Protein AF-A0A0F5ZPK8-F1 (afdb_monomer_lite)

Secondary structure (DSSP, 8-state):
-HHHHHHHHHHHHHHHHHHHTT--S-THHHHHHHHHHHHHHHHHHHHHT-

pLDDT: mean 90.5, std 8.17, range [53.91, 96.5]

Foldseek 3Di:
DVVVLVVLVVVLVVQVVCVVVVNNPDPVVNVVSVVVNVVVVVVVVVVVVD

Radius of gyration: 12.8 Å; chains: 1; bounding box: 32×13×32 Å

Organism: Stenotrophomonas maltophilia (NCBI:txid40324)

InterPro domains:
  IPR001854 Large ribosomal subunit protein uL29 [MF_00374] (1-47)
  IPR001854 Large ribosomal subunit protein uL29 [PF00831] (2-46)
  IPR001854 Large ribosomal subunit protein uL29 [TIGR00012] (2-47)
  IPR001854 Large ribosomal subunit protein uL29 [cd00427] (1-46)
  IPR018254 Large ribosomal subunit protein uL29, conserved site [PS00579] (26-40)
  IPR036049 Large ribosomal subunit protein uL29 superfamily [SSF46561] (2-48)

Sequence (50 aa):
MNEQLLGLLRDQFNLRMQKATGQLGQSHLLSQVKRDIARVKTVLNQQAGK

Structure (mmCIF, N/CA/C/O backbone):
data_AF-A0A0F5ZPK8-F1
#
_entry.id   AF-A0A0F5ZPK8-F1
#
loop_
_atom_site.group_PDB
_atom_site.id
_atom_site.type_symbol
_atom_site.label_atom_id
_atom_site.label_alt_id
_atom_site.label_comp_id
_atom_site.label_asym_id
_atom_site.label_entity_id
_atom_site.label_seq_id
_atom_site.pdbx_PDB_ins_code
_atom_site.Cartn_x
_atom_site.Cartn_y
_atom_site.Cartn_z
_atom_site.occupancy
_atom_site.B_iso_or_equiv
_atom_site.auth_seq_id
_atom_site.auth_comp_id
_atom_site.auth_asym_id
_atom_site.auth_atom_id
_atom_site.pdbx_PDB_model_num
ATOM 1 N N . MET A 1 1 ? 2.093 -4.648 -18.054 1.00 63.22 1 MET A N 1
ATOM 2 C CA . MET A 1 1 ? 2.721 -4.510 -16.715 1.00 63.22 1 MET A CA 1
ATOM 3 C C . MET A 1 1 ? 2.250 -3.285 -15.927 1.00 63.22 1 MET A C 1
ATOM 5 O O . MET A 1 1 ? 1.934 -3.449 -14.755 1.00 63.22 1 MET A O 1
ATOM 9 N N . ASN A 1 2 ? 2.167 -2.081 -16.511 1.00 74.31 2 ASN A N 1
ATOM 10 C CA . ASN A 1 2 ? 1.771 -0.877 -15.752 1.00 74.31 2 ASN A CA 1
ATOM 11 C C . ASN A 1 2 ? 0.340 -0.938 -15.183 1.00 74.31 2 ASN A C 1
ATOM 13 O O . ASN A 1 2 ? 0.108 -0.482 -14.067 1.00 74.31 2 ASN A O 1
ATOM 17 N N . GLU A 1 3 ? -0.597 -1.577 -15.886 1.00 85.25 3 GLU A N 1
ATOM 18 C CA . GLU A 1 3 ? -1.974 -1.771 -15.403 1.00 85.25 3 GLU A CA 1
ATOM 19 C C . GLU A 1 3 ? -2.054 -2.664 -14.157 1.00 85.25 3 GLU A C 1
ATOM 21 O O . GLU A 1 3 ? -2.815 -2.372 -13.239 1.00 85.25 3 GLU A O 1
ATOM 26 N N . GLN A 1 4 ? -1.218 -3.705 -14.069 1.00 86.12 4 GLN A N 1
ATOM 27 C CA . GLN A 1 4 ? -1.161 -4.573 -12.887 1.00 86.12 4 GLN A CA 1
ATOM 28 C C . GLN A 1 4 ? -0.646 -3.819 -11.658 1.00 86.12 4 GLN A C 1
ATOM 30 O O . GLN A 1 4 ? -1.177 -3.983 -10.561 1.00 86.12 4 GLN A O 1
ATOM 35 N N . LEU A 1 5 ? 0.359 -2.953 -11.834 1.00 90.69 5 LEU A N 1
ATOM 36 C CA . LEU A 1 5 ? 0.852 -2.100 -10.753 1.00 90.69 5 LEU A CA 1
ATOM 37 C C . LEU A 1 5 ? -0.228 -1.114 -10.281 1.00 90.69 5 LEU A C 1
ATOM 39 O O . LEU A 1 5 ? -0.403 -0.936 -9.077 1.00 90.69 5 LEU A O 1
ATOM 43 N N . LEU A 1 6 ? -0.967 -0.503 -11.211 1.00 93.44 6 LEU A N 1
ATOM 44 C CA . LEU A 1 6 ? -2.075 0.399 -10.884 1.00 93.44 6 LEU A CA 1
ATOM 45 C C . LEU A 1 6 ? -3.211 -0.322 -10.146 1.00 93.44 6 LEU A C 1
ATOM 47 O O . LEU A 1 6 ? -3.726 0.218 -9.166 1.00 93.44 6 LEU A O 1
ATOM 51 N N . GLY A 1 7 ? -3.552 -1.547 -10.556 1.00 95.19 7 GLY A N 1
ATOM 52 C CA . GLY A 1 7 ? -4.520 -2.393 -9.852 1.00 95.19 7 GLY A CA 1
ATOM 53 C C . GLY A 1 7 ? -4.104 -2.657 -8.404 1.00 95.19 7 GLY A C 1
ATOM 54 O O . GLY A 1 7 ? -4.835 -2.317 -7.477 1.00 95.19 7 GLY A O 1
ATOM 55 N N . LEU A 1 8 ? -2.871 -3.130 -8.193 1.00 94.62 8 LEU A N 1
ATOM 56 C CA . LEU A 1 8 ? -2.347 -3.402 -6.850 1.00 94.62 8 LEU A CA 1
ATOM 57 C C . LEU A 1 8 ? -2.275 -2.150 -5.961 1.00 94.62 8 LEU A C 1
ATOM 59 O O . LEU A 1 8 ? -2.478 -2.232 -4.749 1.00 94.62 8 LEU A O 1
ATOM 63 N N . LEU A 1 9 ? -1.986 -0.978 -6.535 1.00 94.38 9 LEU A N 1
ATOM 64 C CA . LEU A 1 9 ? -1.992 0.288 -5.795 1.00 94.38 9 LEU A CA 1
ATOM 65 C C . LEU A 1 9 ? -3.408 0.714 -5.391 1.00 94.38 9 LEU A C 1
ATOM 67 O O . LEU A 1 9 ? -3.597 1.219 -4.281 1.00 94.38 9 LEU A O 1
ATOM 71 N N . ARG A 1 10 ? -4.407 0.476 -6.247 1.00 95.69 10 ARG A N 1
ATOM 72 C CA . ARG A 1 10 ? -5.820 0.696 -5.914 1.00 95.69 10 ARG A CA 1
ATOM 73 C C . ARG A 1 10 ? -6.270 -0.237 -4.790 1.00 95.69 10 ARG A C 1
ATOM 75 O O . ARG A 1 10 ? -6.887 0.221 -3.830 1.00 95.69 10 ARG A O 1
ATOM 82 N N . ASP A 1 11 ? -5.887 -1.507 -4.853 1.00 94.50 11 ASP A N 1
ATOM 83 C CA . ASP A 1 11 ? -6.192 -2.487 -3.807 1.00 94.50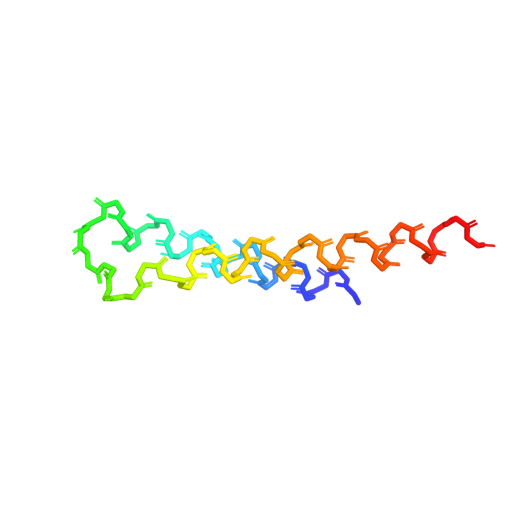 11 ASP A CA 1
ATOM 84 C C . ASP A 1 11 ? -5.510 -2.128 -2.487 1.00 94.50 11 ASP A C 1
ATOM 86 O O . ASP A 1 11 ? -6.134 -2.157 -1.424 1.00 94.50 11 ASP A O 1
ATOM 90 N N . GLN A 1 12 ? -4.251 -1.685 -2.541 1.00 95.06 12 GLN A N 1
ATOM 91 C CA . GLN A 1 12 ? -3.549 -1.165 -1.372 1.00 95.06 12 GLN A CA 1
ATOM 92 C C . GLN A 1 12 ? -4.297 0.020 -0.752 1.00 95.06 12 GLN A C 1
ATOM 94 O O . GLN A 1 12 ? -4.433 0.080 0.472 1.00 95.06 12 GLN A O 1
ATOM 99 N N . PHE A 1 13 ? -4.768 0.965 -1.567 1.00 95.44 13 PHE A N 1
ATOM 100 C CA . PHE A 1 13 ? -5.543 2.107 -1.090 1.00 95.44 13 PHE A CA 1
ATOM 101 C C . PHE A 1 13 ? -6.833 1.655 -0.395 1.00 95.44 13 PHE A C 1
ATOM 103 O O . PHE A 1 13 ? -7.068 2.046 0.750 1.00 95.44 13 PHE A O 1
ATOM 110 N N . ASN A 1 14 ? -7.605 0.769 -1.027 1.00 95.19 14 ASN A N 1
ATOM 111 C CA . ASN A 1 14 ? -8.841 0.222 -0.466 1.00 95.19 14 ASN A CA 1
ATOM 112 C C . ASN A 1 14 ? -8.596 -0.485 0.876 1.00 95.19 14 ASN A C 1
ATOM 114 O O . ASN A 1 14 ? -9.289 -0.210 1.854 1.00 95.19 14 ASN A O 1
ATOM 118 N N . LEU A 1 15 ? -7.562 -1.328 0.968 1.00 95.38 15 LEU A N 1
ATOM 119 C CA . LEU A 1 15 ? -7.210 -2.024 2.209 1.00 95.38 15 LEU A CA 1
ATOM 120 C C . LEU A 1 15 ? -6.764 -1.059 3.318 1.00 95.38 15 LEU A C 1
ATOM 122 O O . LEU A 1 15 ? -7.068 -1.282 4.490 1.00 95.38 15 LEU A O 1
ATOM 126 N N . ARG A 1 16 ? -6.062 0.036 2.988 1.00 94.81 16 ARG A N 1
ATOM 127 C CA . ARG A 1 16 ? -5.731 1.074 3.983 1.00 94.81 16 ARG A CA 1
ATOM 128 C C . ARG A 1 16 ? -6.974 1.814 4.467 1.00 94.81 16 ARG A C 1
ATOM 130 O O . ARG A 1 16 ? -7.058 2.093 5.659 1.00 94.81 16 ARG A O 1
ATOM 137 N N . MET A 1 17 ? -7.917 2.110 3.576 1.00 95.31 17 MET A N 1
ATOM 138 C CA . MET A 1 17 ? -9.189 2.746 3.936 1.00 95.31 17 MET A CA 1
ATOM 139 C C . MET A 1 17 ? -10.029 1.835 4.841 1.00 95.31 17 MET A C 1
ATOM 141 O O . MET A 1 17 ? -10.515 2.276 5.880 1.00 95.31 17 MET A O 1
ATOM 145 N N . GLN A 1 18 ? -10.121 0.542 4.519 1.00 94.50 18 GLN A N 1
ATOM 146 C CA . GLN A 1 18 ? -10.771 -0.460 5.375 1.00 94.50 18 GLN A CA 1
ATOM 147 C C . GLN A 1 18 ? -10.079 -0.586 6.739 1.00 94.50 18 GLN A C 1
ATOM 149 O O . GLN A 1 18 ? -10.741 -0.710 7.767 1.00 94.50 18 GLN A O 1
ATOM 154 N N . LYS A 1 19 ? -8.741 -0.503 6.781 1.00 93.94 19 LYS A N 1
ATOM 155 C CA . LYS A 1 19 ? -7.996 -0.489 8.048 1.00 93.94 19 LYS A CA 1
ATOM 156 C C . LYS A 1 19 ? -8.331 0.745 8.884 1.00 93.94 19 LYS A C 1
ATOM 158 O O . LYS A 1 19 ? -8.539 0.618 10.084 1.00 93.94 19 LYS A O 1
ATOM 163 N N . ALA A 1 20 ? -8.358 1.921 8.261 1.00 93.38 20 ALA A N 1
ATOM 164 C CA . ALA A 1 20 ? -8.616 3.187 8.943 1.00 93.38 20 ALA A CA 1
ATOM 165 C C . ALA A 1 20 ? -10.041 3.266 9.512 1.00 93.38 20 ALA A C 1
ATOM 167 O O . ALA A 1 20 ? -10.242 3.832 10.579 1.00 93.38 20 ALA A O 1
ATOM 168 N N . THR A 1 21 ? -11.011 2.656 8.828 1.00 94.00 21 THR A N 1
ATOM 169 C CA . THR A 1 21 ? -12.412 2.559 9.273 1.00 94.00 21 THR A CA 1
ATOM 170 C C . THR A 1 21 ? -12.661 1.428 10.276 1.00 94.00 21 THR A C 1
ATOM 172 O O . THR A 1 21 ? -13.773 1.294 10.774 1.00 94.00 21 THR A O 1
ATOM 175 N N . GLY A 1 22 ? -11.654 0.599 10.576 1.00 90.31 22 GLY A N 1
ATOM 176 C CA . GLY A 1 22 ? -11.784 -0.541 11.489 1.00 90.31 22 GLY A CA 1
ATOM 177 C C . GLY A 1 22 ? -12.550 -1.739 10.914 1.00 90.31 22 GLY A C 1
ATOM 178 O O . GLY A 1 22 ? -12.798 -2.699 11.633 1.00 90.31 22 GLY A O 1
ATOM 179 N N . GLN A 1 23 ? -12.898 -1.718 9.625 1.00 90.44 23 GLN A N 1
ATOM 180 C CA . GLN A 1 23 ? -13.663 -2.774 8.945 1.00 90.44 23 GLN A CA 1
ATOM 181 C C . GLN A 1 23 ? -12.772 -3.826 8.268 1.00 90.44 23 GLN A C 1
ATOM 183 O O . GLN A 1 23 ? -13.258 -4.709 7.560 1.00 90.44 23 GLN A O 1
ATOM 188 N N . LEU A 1 24 ? -11.451 -3.735 8.438 1.00 90.12 24 LEU A N 1
ATOM 189 C CA . LEU A 1 24 ? -10.524 -4.667 7.810 1.00 90.12 24 LEU A CA 1
ATOM 190 C C . LEU A 1 24 ? -10.592 -6.041 8.485 1.00 90.12 24 LEU A C 1
ATOM 192 O O . LEU A 1 24 ? -9.971 -6.259 9.523 1.00 90.12 24 LEU A O 1
ATOM 196 N N . GLY A 1 25 ? -11.278 -6.986 7.842 1.00 87.88 25 GLY A N 1
ATOM 197 C CA . GLY A 1 25 ? -11.397 -8.354 8.350 1.00 87.88 25 GLY A CA 1
ATOM 198 C C . GLY A 1 25 ? -10.077 -9.133 8.362 1.00 87.88 25 GLY A C 1
ATOM 199 O O . GLY A 1 25 ? -9.837 -9.915 9.274 1.00 87.88 25 GLY A O 1
ATOM 200 N N . GLN A 1 26 ? -9.199 -8.920 7.373 1.00 89.94 26 GLN A N 1
ATOM 201 C CA . GLN A 1 26 ? -7.965 -9.699 7.210 1.00 89.94 26 GLN A CA 1
ATOM 202 C C . GLN A 1 26 ? -6.729 -8.800 7.080 1.00 89.94 26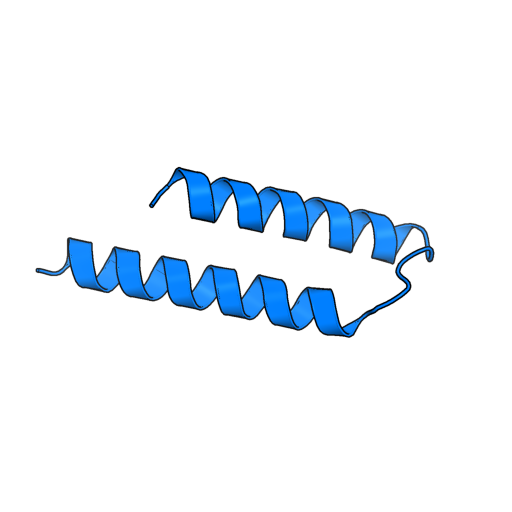 GLN A C 1
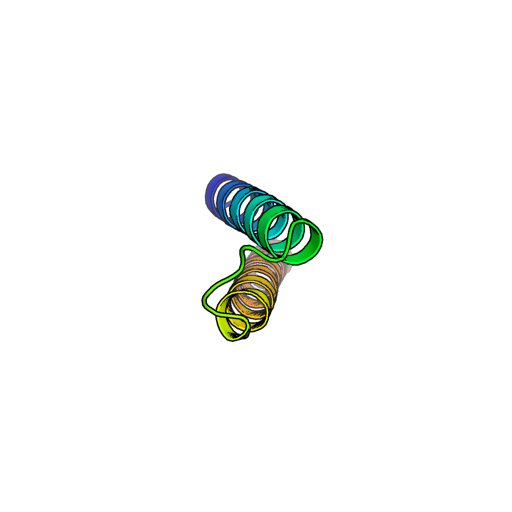ATOM 204 O O . GLN A 1 26 ? -6.404 -8.284 6.010 1.00 89.94 26 GLN A O 1
ATOM 209 N N . SER A 1 27 ? -5.995 -8.632 8.182 1.00 90.12 27 SER A N 1
ATOM 210 C CA . SER A 1 27 ? -4.814 -7.757 8.255 1.00 90.12 27 SER A CA 1
ATOM 211 C C . SER A 1 27 ? -3.624 -8.244 7.417 1.00 90.12 27 SER A C 1
ATOM 213 O O . SER A 1 27 ? -2.829 -7.426 6.943 1.00 90.12 27 SER A O 1
ATOM 215 N N . HIS A 1 28 ? -3.514 -9.556 7.177 1.00 93.06 28 HIS A N 1
ATOM 216 C CA . HIS A 1 28 ? -2.432 -10.153 6.390 1.00 93.06 28 HIS A CA 1
ATOM 217 C C . HIS A 1 28 ? -2.451 -9.707 4.918 1.00 93.06 28 HIS A C 1
ATOM 219 O O . HIS A 1 28 ? -1.382 -9.581 4.312 1.00 93.06 28 HIS A O 1
ATOM 225 N N . LEU A 1 29 ? -3.624 -9.360 4.373 1.00 93.00 29 LEU A N 1
ATOM 226 C CA . LEU A 1 29 ? -3.791 -8.882 2.994 1.00 93.00 29 LEU A CA 1
ATOM 227 C C . LEU A 1 29 ? -2.971 -7.616 2.709 1.00 93.00 29 LEU A C 1
ATOM 229 O O . LEU A 1 29 ? -2.396 -7.469 1.633 1.00 93.00 29 LEU A O 1
ATOM 233 N N . LEU A 1 30 ? -2.816 -6.727 3.697 1.00 93.00 30 LEU A N 1
ATOM 234 C CA . LEU A 1 30 ? -1.971 -5.534 3.563 1.00 93.00 30 LEU A CA 1
ATOM 235 C C . LEU A 1 30 ? -0.502 -5.887 3.308 1.00 93.00 30 LEU A C 1
ATOM 237 O O . LEU A 1 30 ? 0.189 -5.191 2.564 1.00 93.00 30 LEU A O 1
ATOM 241 N N . SER A 1 31 ? -0.004 -6.941 3.959 1.00 94.88 31 SER A N 1
ATOM 242 C CA . SER A 1 31 ? 1.375 -7.403 3.786 1.00 94.88 31 SER A CA 1
ATOM 243 C C . SER A 1 31 ? 1.568 -8.123 2.451 1.00 94.88 31 SER A C 1
ATOM 245 O O . SER A 1 31 ? 2.600 -7.935 1.806 1.00 94.88 31 SER A O 1
ATOM 247 N N . GLN A 1 32 ? 0.557 -8.873 2.009 1.00 95.38 32 GLN A N 1
ATOM 248 C CA . GLN A 1 32 ? 0.546 -9.561 0.724 1.00 95.38 32 GLN A CA 1
ATOM 249 C C . GLN A 1 32 ? 0.603 -8.559 -0.433 1.00 95.38 32 GLN A C 1
ATOM 251 O O . GLN A 1 32 ? 1.568 -8.577 -1.193 1.00 95.38 32 GLN A O 1
ATOM 256 N N . VAL A 1 33 ? -0.318 -7.588 -0.468 1.00 95.56 33 VAL A N 1
ATOM 257 C CA . VAL A 1 33 ? -0.362 -6.562 -1.524 1.00 95.56 33 VAL A CA 1
ATOM 258 C C . VAL A 1 3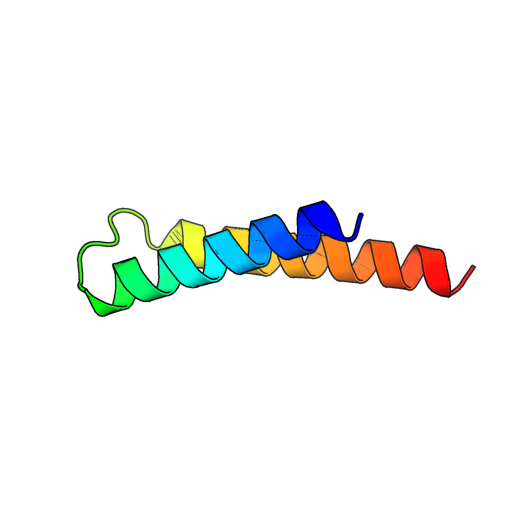3 ? 0.935 -5.746 -1.580 1.00 95.56 33 VAL A C 1
ATOM 260 O O . VAL A 1 33 ? 1.446 -5.458 -2.661 1.00 95.56 33 VAL A O 1
ATOM 263 N N . LYS A 1 34 ? 1.547 -5.414 -0.431 1.00 95.56 34 LYS A N 1
ATOM 264 C CA . LYS A 1 34 ? 2.865 -4.747 -0.406 1.00 95.56 34 LYS A CA 1
ATOM 265 C C . LYS A 1 34 ? 3.963 -5.584 -1.072 1.00 95.56 34 LYS A C 1
ATOM 267 O O . LYS A 1 34 ? 4.777 -5.028 -1.810 1.00 95.56 34 LYS A O 1
ATOM 272 N N . ARG A 1 35 ? 4.003 -6.894 -0.809 1.00 96.50 35 ARG A N 1
ATOM 273 C CA . ARG A 1 35 ? 4.988 -7.811 -1.411 1.00 96.50 35 ARG A CA 1
ATOM 274 C C . ARG A 1 35 ? 4.737 -7.998 -2.905 1.00 96.50 35 ARG A C 1
ATOM 276 O O . ARG A 1 35 ? 5.698 -8.046 -3.667 1.00 96.50 35 ARG A O 1
ATOM 283 N N . ASP A 1 36 ? 3.478 -8.054 -3.324 1.00 95.19 36 ASP A N 1
ATOM 284 C CA . ASP A 1 3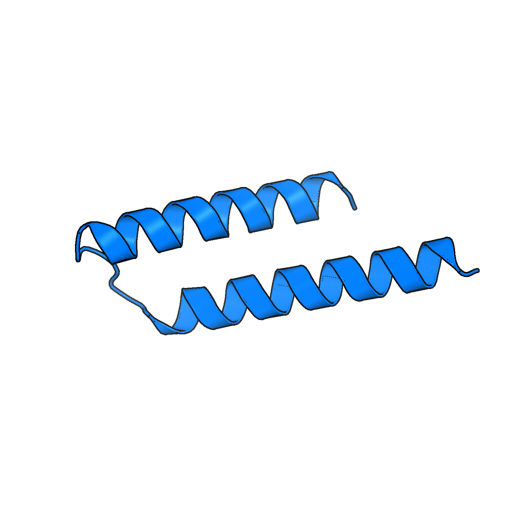6 ? 3.107 -8.173 -4.735 1.00 95.19 36 ASP A CA 1
ATOM 285 C C . ASP A 1 36 ? 3.552 -6.935 -5.527 1.00 95.19 36 ASP A C 1
ATOM 287 O O . ASP A 1 36 ? 4.210 -7.070 -6.559 1.00 95.19 36 ASP A O 1
ATOM 291 N N . ILE A 1 37 ? 3.323 -5.729 -4.988 1.00 95.25 37 ILE A N 1
ATOM 292 C CA . ILE A 1 37 ? 3.826 -4.473 -5.574 1.00 95.25 37 ILE A CA 1
ATOM 293 C C . ILE A 1 37 ? 5.353 -4.499 -5.697 1.00 95.25 37 ILE A C 1
ATOM 295 O O . ILE A 1 37 ? 5.892 -4.098 -6.729 1.00 95.25 37 ILE A O 1
ATOM 299 N N . ALA A 1 38 ? 6.059 -4.964 -4.661 1.00 95.62 38 ALA A N 1
ATOM 300 C CA . ALA A 1 38 ? 7.515 -5.060 -4.691 1.00 95.62 38 ALA A CA 1
ATOM 301 C C . ALA A 1 38 ? 7.997 -6.007 -5.802 1.00 95.62 38 ALA A C 1
ATOM 303 O O . ALA A 1 38 ? 8.860 -5.617 -6.581 1.00 95.62 38 ALA A O 1
ATOM 304 N N . ARG A 1 39 ? 7.390 -7.196 -5.944 1.00 94.75 39 ARG A N 1
ATOM 305 C CA . ARG A 1 39 ? 7.730 -8.151 -7.015 1.00 94.75 39 ARG A CA 1
ATOM 306 C C . ARG A 1 39 ? 7.508 -7.561 -8.407 1.00 94.75 39 ARG A C 1
ATOM 308 O O . ARG A 1 39 ? 8.392 -7.674 -9.252 1.00 94.75 39 ARG A O 1
ATOM 315 N N . VAL A 1 40 ? 6.378 -6.887 -8.636 1.00 92.38 40 VAL A N 1
ATOM 316 C CA . VAL A 1 40 ? 6.092 -6.236 -9.928 1.00 92.38 40 VAL A CA 1
ATOM 317 C C . VAL A 1 40 ? 7.129 -5.158 -10.241 1.00 92.38 40 VAL A C 1
ATOM 319 O O . VAL A 1 40 ? 7.652 -5.115 -11.353 1.00 92.38 40 VAL A O 1
ATOM 322 N N . LYS A 1 41 ? 7.489 -4.326 -9.256 1.00 91.69 41 LYS A N 1
ATOM 323 C CA . LYS A 1 41 ? 8.548 -3.317 -9.418 1.00 91.69 41 LYS A CA 1
ATOM 324 C C . LYS A 1 41 ? 9.909 -3.945 -9.719 1.00 91.69 41 LYS A C 1
ATOM 326 O O . LYS A 1 41 ? 10.632 -3.431 -10.565 1.00 91.69 41 LYS A O 1
ATOM 331 N N . THR A 1 42 ? 10.253 -5.059 -9.072 1.00 94.31 42 THR A N 1
ATOM 332 C CA . THR A 1 42 ? 11.501 -5.783 -9.350 1.00 94.31 42 THR A CA 1
ATOM 333 C C . THR A 1 42 ? 11.544 -6.286 -10.788 1.00 94.31 42 THR A C 1
ATOM 335 O O . THR A 1 42 ? 12.539 -6.059 -11.467 1.00 94.31 42 THR A O 1
ATOM 338 N N . VAL A 1 43 ? 10.469 -6.911 -11.277 1.00 91.69 43 VAL A N 1
ATOM 339 C CA . VAL A 1 43 ? 10.399 -7.402 -12.664 1.00 91.69 43 VAL A CA 1
ATOM 340 C C . VAL A 1 43 ? 10.496 -6.248 -13.662 1.00 91.69 43 VAL A C 1
ATOM 342 O O . VAL A 1 43 ? 11.240 -6.352 -14.632 1.00 91.69 43 VAL A O 1
ATOM 345 N N . LEU A 1 44 ? 9.810 -5.129 -13.407 1.00 88.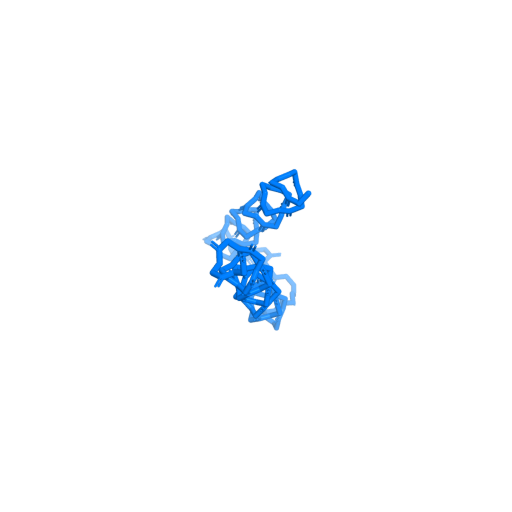69 44 LEU A N 1
ATOM 346 C CA . LEU A 1 44 ? 9.914 -3.923 -14.236 1.00 88.69 44 LEU A CA 1
ATOM 347 C C . LEU A 1 44 ? 11.354 -3.400 -14.312 1.00 88.69 44 LEU A C 1
ATOM 349 O O . LEU A 1 44 ? 11.845 -3.118 -15.400 1.00 88.69 44 LEU A O 1
ATOM 353 N N . ASN A 1 45 ? 12.055 -3.334 -13.179 1.00 90.44 45 ASN A N 1
ATOM 354 C CA . ASN A 1 45 ? 13.454 -2.906 -13.146 1.00 90.44 45 ASN A CA 1
ATOM 355 C C . ASN A 1 45 ? 14.381 -3.897 -13.866 1.00 90.44 45 ASN A C 1
ATOM 357 O O . ASN A 1 45 ? 15.301 -3.479 -14.561 1.00 90.44 45 ASN A O 1
ATOM 361 N N . GLN A 1 46 ? 14.136 -5.204 -13.730 1.00 90.94 46 GLN A N 1
ATOM 362 C CA . GLN A 1 46 ? 14.888 -6.238 -14.449 1.00 90.94 46 GLN A CA 1
ATOM 363 C C . GLN A 1 46 ? 14.673 -6.172 -15.966 1.00 90.94 46 GLN A C 1
ATOM 365 O O . GLN A 1 46 ? 15.590 -6.480 -16.719 1.00 90.94 46 GLN A O 1
ATOM 370 N N . GLN A 1 47 ? 13.475 -5.786 -16.412 1.00 84.56 47 GLN A N 1
ATOM 371 C CA . GLN A 1 47 ? 13.162 -5.588 -17.828 1.00 84.56 47 GLN A CA 1
ATOM 372 C C . GLN A 1 47 ? 13.737 -4.282 -18.382 1.00 84.56 47 GLN A C 1
ATOM 374 O O . GLN A 1 47 ? 14.115 -4.257 -19.541 1.00 84.56 47 GLN A O 1
ATOM 379 N N . ALA A 1 48 ? 13.812 -3.221 -17.575 1.00 81.75 48 ALA A N 1
ATOM 380 C CA . ALA A 1 48 ? 14.361 -1.928 -17.989 1.00 81.75 48 ALA A CA 1
ATOM 381 C C . ALA A 1 48 ? 15.901 -1.881 -17.994 1.00 81.75 48 ALA A C 1
ATOM 383 O O . ALA A 1 48 ? 16.481 -1.032 -18.661 1.00 81.75 48 ALA A O 1
ATOM 384 N N . GLY A 1 49 ? 16.557 -2.745 -17.212 1.00 73.75 49 GLY A N 1
ATOM 385 C CA . GLY A 1 49 ? 18.019 -2.868 -17.157 1.00 73.75 49 GLY A CA 1
ATOM 386 C C . GLY A 1 49 ? 18.615 -3.907 -18.116 1.00 73.75 49 GLY A C 1
ATOM 387 O O . GLY A 1 49 ? 19.826 -4.117 -18.080 1.00 73.75 49 GLY A O 1
ATOM 388 N N . LYS A 1 50 ? 17.782 -4.577 -18.920 1.00 53.91 50 LYS A N 1
ATOM 389 C CA . LYS A 1 50 ? 18.197 -5.361 -20.090 1.00 53.91 50 LYS A CA 1
ATOM 390 C C . LYS A 1 50 ? 18.039 -4.515 -21.343 1.00 53.91 50 LYS A C 1
ATOM 392 O O . LYS A 1 50 ? 18.872 -4.708 -22.251 1.00 53.91 50 LYS A O 1
#